Protein AF-A0A0Q9XS30-F1 (afdb_monomer_lite)

Organism: NCBI:txid217031

Foldseek 3Di:
DDWDPDKAWQDWDWDQDPVRDIDIGTDIDIHDDDDDDDDPDCVVDVDDDDDDLVVLVPDPPRDPVNNVSVVSVVVVVVVPD

Sequence (81 aa):
MVVKEQLHYLYNSSIVSDSGYHIVNIVFLCEYESGKAVASSLDEVESVYWMTSAQIYDHSNAPVYLKESIKRAESLIDRII

Radius of gyration: 14.56 Å; chains: 1; bounding box: 29×33×33 Å

Structure (mmCIF, N/CA/C/O backbone):
data_AF-A0A0Q9XS30-F1
#
_entry.id   AF-A0A0Q9XS30-F1
#
loop_
_atom_site.group_PDB
_atom_site.id
_atom_site.type_symbol
_atom_site.label_atom_id
_atom_site.label_alt_id
_atom_site.label_comp_id
_atom_site.label_asym_id
_atom_site.label_entity_id
_atom_site.label_seq_id
_atom_site.pdbx_PDB_ins_code
_atom_site.Cartn_x
_atom_site.Cartn_y
_atom_site.Cartn_z
_atom_site.occupancy
_atom_site.B_iso_or_equiv
_atom_site.auth_seq_id
_atom_site.auth_comp_id
_atom_site.auth_asym_id
_atom_site.auth_atom_id
_atom_site.pdbx_PDB_model_num
ATOM 1 N N . MET A 1 1 ? -6.354 10.421 8.936 1.00 88.88 1 MET A N 1
ATOM 2 C CA . MET A 1 1 ? -6.392 9.087 9.576 1.00 88.88 1 MET A CA 1
ATOM 3 C C . MET A 1 1 ? -5.146 8.910 10.418 1.00 88.88 1 MET A C 1
ATOM 5 O O . MET A 1 1 ? -4.143 9.544 10.112 1.00 88.88 1 MET A O 1
ATOM 9 N N . VAL A 1 2 ? -5.225 8.075 11.445 1.00 94.12 2 VAL A N 1
ATOM 10 C CA . VAL A 1 2 ? -4.119 7.694 12.323 1.00 94.12 2 VAL A CA 1
ATOM 11 C C . VAL A 1 2 ? -3.925 6.184 12.198 1.00 94.12 2 VAL A C 1
ATOM 13 O O . VAL A 1 2 ? -4.904 5.439 12.095 1.00 94.12 2 VAL A O 1
ATOM 16 N N . VAL A 1 3 ? -2.668 5.752 12.155 1.00 96.06 3 VAL A N 1
ATOM 17 C CA . VAL A 1 3 ? -2.263 4.341 12.187 1.00 96.06 3 VAL A CA 1
ATOM 18 C C . VAL A 1 3 ? -1.507 4.084 13.483 1.00 96.06 3 VAL A C 1
ATOM 20 O O . VAL A 1 3 ? -0.909 5.012 14.029 1.00 96.06 3 VAL A O 1
ATOM 23 N N . LYS A 1 4 ? -1.519 2.842 13.967 1.00 96.88 4 LYS A N 1
ATOM 24 C CA . LYS A 1 4 ? -0.763 2.469 15.169 1.00 96.88 4 LYS A CA 1
ATOM 25 C C . LYS A 1 4 ? 0.738 2.705 14.970 1.00 96.88 4 LYS A C 1
ATOM 27 O O . LYS A 1 4 ? 1.256 2.542 13.867 1.00 96.88 4 LYS A O 1
ATOM 32 N N . GLU A 1 5 ? 1.440 3.022 16.060 1.00 96.00 5 GLU A N 1
ATOM 33 C CA . GLU A 1 5 ? 2.893 3.267 16.044 1.00 96.00 5 GLU A CA 1
ATOM 34 C C . GLU A 1 5 ? 3.703 2.044 15.593 1.00 96.00 5 GLU A C 1
ATOM 36 O O . GLU A 1 5 ? 4.757 2.183 14.970 1.00 96.00 5 GLU A O 1
ATOM 41 N N . GLN A 1 6 ? 3.213 0.835 15.889 1.00 94.69 6 GLN A N 1
ATOM 42 C CA . GLN A 1 6 ? 3.873 -0.395 15.474 1.00 94.69 6 GLN A CA 1
ATOM 43 C C . GLN A 1 6 ? 3.713 -0.597 13.965 1.00 94.69 6 GLN A C 1
ATOM 45 O O . GLN A 1 6 ? 2.692 -1.078 13.475 1.00 94.69 6 GLN A O 1
ATOM 50 N N . LEU A 1 7 ? 4.777 -0.278 13.235 1.00 95.38 7 LEU A N 1
ATOM 51 C CA . LEU A 1 7 ? 4.929 -0.632 11.832 1.00 95.38 7 LEU A CA 1
ATOM 52 C C . LEU A 1 7 ? 5.640 -1.980 11.722 1.00 95.38 7 LEU A C 1
ATOM 54 O O . LEU A 1 7 ? 6.629 -2.238 12.415 1.00 95.38 7 LEU A O 1
ATOM 58 N N . HIS A 1 8 ? 5.162 -2.835 10.828 1.00 95.69 8 HIS A N 1
ATOM 59 C CA . HIS A 1 8 ? 5.808 -4.100 10.511 1.00 95.69 8 HIS A CA 1
ATOM 60 C C . HIS A 1 8 ? 6.539 -3.958 9.185 1.00 95.69 8 HIS A C 1
ATOM 62 O O . HIS A 1 8 ? 5.923 -3.732 8.144 1.00 95.69 8 HIS A O 1
ATOM 68 N N . TYR A 1 9 ? 7.864 -4.085 9.210 1.00 96.12 9 TYR A N 1
ATOM 69 C CA . TYR A 1 9 ? 8.632 -4.185 7.975 1.00 96.12 9 TYR A CA 1
ATOM 70 C C . TYR A 1 9 ? 8.155 -5.399 7.175 1.00 96.12 9 TYR A C 1
ATOM 72 O O . TYR A 1 9 ? 8.096 -6.507 7.712 1.00 96.12 9 TYR A O 1
ATOM 80 N N . LEU A 1 10 ? 7.826 -5.185 5.901 1.00 96.75 10 LEU A N 1
ATOM 81 C CA . LEU A 1 10 ? 7.328 -6.248 5.039 1.00 96.75 10 LEU A CA 1
ATOM 82 C C . LEU A 1 10 ? 8.424 -6.749 4.101 1.00 96.75 10 LEU A C 1
ATOM 84 O O . LEU A 1 10 ? 8.793 -7.922 4.137 1.00 96.75 10 LEU A O 1
ATOM 88 N N . TYR A 1 11 ? 8.934 -5.863 3.248 1.00 96.94 11 TYR A N 1
ATOM 89 C CA . TYR A 1 11 ? 10.039 -6.139 2.332 1.00 96.94 11 TYR A CA 1
ATOM 90 C C . TYR A 1 11 ? 10.555 -4.840 1.701 1.00 96.94 11 TYR A C 1
ATOM 92 O O . TYR A 1 11 ? 9.938 -3.778 1.817 1.00 96.94 11 TYR A O 1
ATOM 100 N N . ASN A 1 12 ? 11.661 -4.944 0.971 1.00 96.81 12 ASN A N 1
ATOM 101 C CA . ASN A 1 12 ? 12.162 -3.894 0.101 1.00 96.81 12 ASN A CA 1
ATOM 102 C C . ASN A 1 12 ? 12.425 -4.430 -1.315 1.00 96.81 12 ASN A C 1
ATOM 104 O O . ASN A 1 12 ? 12.637 -5.627 -1.519 1.00 96.81 12 ASN A O 1
ATOM 108 N N . SER A 1 13 ? 12.443 -3.532 -2.295 1.00 94.12 13 SER A N 1
ATOM 109 C CA . SER A 1 13 ? 12.825 -3.834 -3.677 1.00 94.12 13 SER A CA 1
ATOM 110 C C . SER A 1 13 ? 13.648 -2.696 -4.275 1.00 94.12 13 SER A C 1
ATOM 112 O O . SER A 1 13 ? 13.492 -1.542 -3.882 1.00 94.12 13 SER A O 1
ATOM 114 N N . SER A 1 14 ? 14.499 -3.015 -5.249 1.00 94.50 14 SER A N 1
ATOM 115 C CA . SER A 1 14 ? 15.238 -2.030 -6.044 1.00 94.50 14 SER A CA 1
AT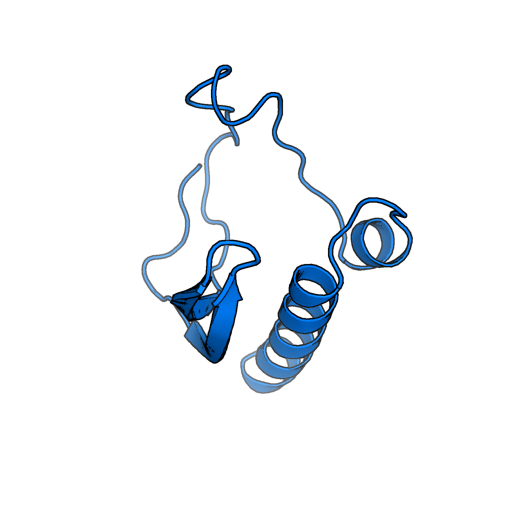OM 116 C C . SER A 1 14 ? 14.703 -2.031 -7.470 1.00 94.50 14 SER A C 1
ATOM 118 O O . SER A 1 14 ? 14.544 -3.100 -8.062 1.00 94.50 14 SER A O 1
ATOM 120 N N . ILE A 1 15 ? 14.375 -0.853 -7.991 1.00 91.50 15 ILE A N 1
ATOM 121 C CA . ILE A 1 15 ? 13.763 -0.662 -9.310 1.00 91.50 15 ILE A CA 1
ATOM 122 C C . ILE A 1 15 ? 14.495 0.488 -10.004 1.00 91.50 15 ILE A C 1
ATOM 124 O O . ILE A 1 15 ? 14.896 1.452 -9.357 1.00 91.50 15 ILE A O 1
ATOM 128 N N . VAL A 1 16 ? 14.675 0.394 -11.319 1.00 94.62 16 VAL A N 1
ATOM 129 C CA . VAL A 1 16 ? 15.123 1.523 -12.142 1.00 94.62 16 VAL A CA 1
ATOM 130 C C . VAL A 1 16 ? 13.893 2.101 -12.827 1.00 94.62 16 VAL A C 1
ATOM 132 O O . VAL A 1 16 ? 13.146 1.349 -13.450 1.00 94.62 16 VAL A O 1
ATOM 135 N N . SER A 1 17 ? 13.643 3.399 -12.665 1.00 91.50 17 SER A N 1
ATOM 136 C CA . SER A 1 17 ? 12.516 4.064 -13.321 1.00 91.50 17 SER A CA 1
ATOM 137 C C . SER A 1 17 ? 12.729 4.175 -14.828 1.00 91.50 17 SER A C 1
ATOM 139 O O . SER A 1 17 ? 13.855 4.074 -15.315 1.00 91.50 17 SER A O 1
ATOM 141 N N . ASP A 1 18 ? 11.659 4.476 -15.561 1.00 91.81 18 ASP A N 1
ATOM 142 C CA . ASP A 1 18 ? 11.719 4.678 -17.015 1.00 91.81 18 ASP A CA 1
ATOM 143 C C . ASP A 1 18 ? 12.672 5.820 -17.417 1.00 91.81 18 ASP A C 1
ATOM 145 O O . ASP A 1 18 ? 13.248 5.806 -18.502 1.00 91.81 18 ASP A O 1
ATOM 149 N N . SER A 1 19 ? 12.902 6.779 -16.514 1.00 95.62 19 SER A N 1
ATOM 150 C CA . SER A 1 19 ? 13.861 7.879 -16.694 1.00 95.62 19 SER A CA 1
ATOM 151 C C . SER A 1 19 ? 15.290 7.534 -16.241 1.00 95.62 19 SER A C 1
ATOM 153 O O . SER A 1 19 ? 16.147 8.415 -16.202 1.00 95.62 19 SER A O 1
ATOM 155 N N . GLY A 1 20 ? 15.563 6.279 -15.867 1.00 96.00 20 GLY A N 1
ATOM 156 C CA . GLY A 1 20 ? 16.890 5.795 -15.469 1.00 96.00 20 GLY A CA 1
ATOM 157 C C . GLY A 1 20 ? 17.270 6.036 -14.004 1.00 96.00 20 GLY A C 1
ATOM 158 O O . GLY A 1 20 ? 18.422 5.810 -13.634 1.00 96.00 20 GLY A O 1
ATOM 159 N N . TYR A 1 21 ? 16.342 6.478 -13.148 1.00 96.75 21 TYR A N 1
ATOM 160 C CA . TYR A 1 21 ? 16.637 6.698 -11.729 1.00 96.75 21 TYR A CA 1
ATOM 161 C C . TYR A 1 21 ? 16.578 5.392 -10.940 1.00 96.75 21 TYR A C 1
ATOM 163 O O . TYR A 1 21 ? 15.605 4.647 -11.028 1.00 96.75 21 TYR A O 1
ATOM 171 N N . HIS A 1 22 ? 17.589 5.145 -10.110 1.00 96.44 22 HIS A N 1
ATOM 172 C CA . HIS A 1 22 ? 17.585 4.033 -9.164 1.00 96.44 22 HIS A CA 1
ATOM 173 C C . HIS A 1 22 ? 16.709 4.367 -7.953 1.00 96.44 22 HIS A C 1
ATOM 175 O O . HIS A 1 22 ? 16.946 5.358 -7.262 1.00 96.44 22 HIS A O 1
ATOM 181 N N . ILE A 1 23 ? 15.715 3.525 -7.683 1.00 94.44 23 ILE A N 1
ATOM 182 C CA . ILE A 1 23 ? 14.732 3.699 -6.615 1.00 94.44 23 ILE A CA 1
ATOM 183 C C . ILE A 1 23 ? 14.800 2.493 -5.683 1.00 94.44 23 ILE A C 1
ATOM 185 O O . ILE A 1 23 ? 14.676 1.346 -6.117 1.00 94.44 23 ILE A O 1
ATOM 189 N N . VAL A 1 24 ? 14.939 2.757 -4.384 1.00 95.50 24 VAL A N 1
ATOM 190 C CA . VAL A 1 24 ? 14.724 1.755 -3.336 1.00 95.50 24 VAL A CA 1
ATOM 191 C C . VAL A 1 24 ? 13.323 1.954 -2.773 1.00 95.50 24 VAL A C 1
ATOM 193 O O . VAL A 1 24 ? 13.029 2.982 -2.172 1.00 95.50 24 VAL A O 1
ATOM 196 N N . ASN A 1 25 ? 12.463 0.961 -2.971 1.00 94.44 25 ASN A N 1
ATOM 197 C CA . ASN A 1 25 ? 11.121 0.920 -2.405 1.00 94.44 25 ASN A CA 1
ATOM 198 C C . ASN A 1 25 ? 11.146 0.113 -1.102 1.00 94.44 25 ASN A C 1
ATOM 200 O O . ASN A 1 25 ? 11.635 -1.019 -1.097 1.00 94.44 25 ASN A O 1
ATOM 204 N N . ILE A 1 26 ? 10.623 0.679 -0.015 1.00 97.12 26 ILE A N 1
ATOM 205 C CA . ILE A 1 26 ? 10.561 0.040 1.305 1.00 97.12 26 ILE A CA 1
ATOM 206 C C . ILE A 1 26 ? 9.101 0.008 1.741 1.00 97.12 26 ILE A C 1
ATOM 208 O O . ILE A 1 26 ? 8.464 1.053 1.853 1.00 97.12 26 ILE A O 1
ATOM 212 N N . VAL A 1 27 ? 8.576 -1.192 1.982 1.00 97.19 27 VAL A N 1
ATOM 213 C CA . VAL A 1 27 ? 7.158 -1.404 2.276 1.00 97.19 27 VAL A CA 1
ATOM 214 C C . VAL A 1 27 ? 6.978 -1.818 3.731 1.00 97.19 27 VAL A C 1
ATOM 216 O O . VAL A 1 27 ? 7.631 -2.747 4.216 1.00 97.19 27 VAL A O 1
ATOM 219 N N . PHE A 1 28 ? 6.047 -1.146 4.405 1.00 97.38 28 PHE A N 1
ATOM 220 C CA . PHE A 1 28 ? 5.617 -1.451 5.765 1.00 97.38 28 PHE A CA 1
ATOM 221 C C . PHE A 1 28 ? 4.129 -1.796 5.781 1.00 97.38 28 PHE A C 1
ATOM 223 O O . PHE A 1 28 ? 3.330 -1.177 5.078 1.00 97.38 28 PHE A O 1
ATOM 230 N N . LEU A 1 29 ? 3.761 -2.763 6.615 1.00 97.06 29 LEU A N 1
ATOM 231 C CA . LEU A 1 29 ? 2.385 -3.019 7.015 1.00 97.06 29 LEU A CA 1
ATOM 232 C C . LEU A 1 29 ? 2.080 -2.199 8.275 1.00 97.06 29 LEU A C 1
ATOM 234 O O . LEU A 1 29 ? 2.856 -2.205 9.232 1.00 97.06 29 LEU A O 1
ATOM 238 N N . CYS A 1 30 ? 0.947 -1.506 8.267 1.00 95.88 30 CYS A N 1
ATOM 239 C CA . CYS A 1 30 ? 0.442 -0.739 9.400 1.00 95.88 30 CYS A CA 1
ATOM 240 C C . CYS A 1 30 ? -1.010 -1.120 9.692 1.00 95.88 30 CYS A C 1
ATOM 242 O O . CYS A 1 30 ? -1.717 -1.628 8.819 1.00 95.88 30 CYS A O 1
ATOM 244 N N . GLU A 1 31 ? -1.451 -0.852 10.917 1.00 95.25 31 GLU A N 1
ATOM 245 C CA . GLU A 1 31 ? -2.836 -1.056 11.331 1.00 95.25 31 GLU A CA 1
ATOM 246 C C . GLU A 1 31 ? -3.537 0.294 11.480 1.00 95.25 31 GLU A C 1
ATOM 248 O O . GLU A 1 31 ? -3.005 1.223 12.092 1.00 95.25 31 GLU A O 1
ATOM 253 N N . TYR A 1 32 ? -4.742 0.401 10.924 1.00 95.62 32 TYR A N 1
ATOM 254 C CA . TYR A 1 32 ? -5.597 1.564 11.126 1.00 95.62 32 TYR A CA 1
ATOM 255 C C . TYR A 1 32 ? -5.992 1.686 12.602 1.00 95.62 32 TYR A C 1
ATOM 257 O O . TYR A 1 32 ? -6.438 0.719 13.214 1.00 95.62 32 TYR A O 1
ATOM 265 N N . GLU A 1 33 ? -5.867 2.889 13.158 1.00 96.81 33 GLU A N 1
ATOM 266 C CA . GLU A 1 33 ? -6.288 3.182 14.526 1.00 96.81 33 GLU A CA 1
ATOM 267 C C . GLU A 1 33 ? -7.578 4.007 14.542 1.00 96.81 33 GLU A C 1
ATOM 269 O O . GLU A 1 33 ? -8.573 3.603 15.144 1.00 96.81 33 GLU A O 1
ATOM 274 N N . SER A 1 34 ? -7.586 5.176 13.889 1.00 97.00 34 SER A N 1
ATOM 275 C CA . SER A 1 34 ? -8.730 6.092 13.957 1.00 97.00 34 SER A CA 1
ATOM 276 C C . SER A 1 34 ? -8.755 7.174 12.863 1.00 97.00 34 SER A C 1
ATOM 278 O O . SER A 1 34 ? -7.827 7.355 12.069 1.00 97.00 34 SER A O 1
ATOM 280 N N . GLY A 1 35 ? -9.841 7.952 12.835 1.00 95.06 35 GLY A N 1
ATOM 281 C CA . GLY A 1 35 ? -9.994 9.138 1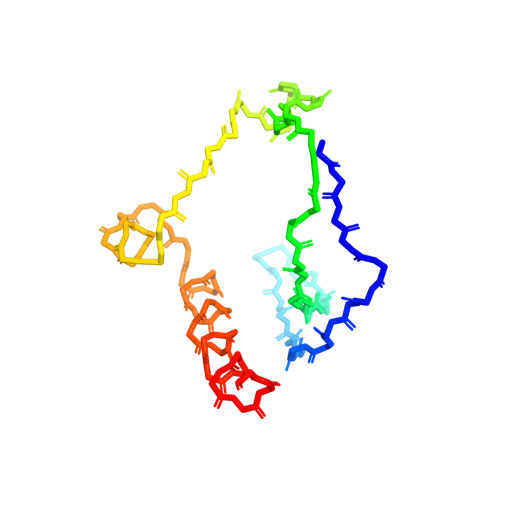1.993 1.00 95.06 35 GLY A CA 1
ATOM 282 C C . GLY A 1 35 ? -10.396 8.856 10.541 1.00 95.06 35 GLY A C 1
ATOM 283 O O . GLY A 1 35 ? -10.487 7.726 10.082 1.00 95.06 35 GLY A O 1
ATOM 284 N N . LYS A 1 36 ? -10.647 9.924 9.780 1.00 93.44 36 LYS A N 1
ATOM 285 C CA . LYS A 1 36 ? -11.087 9.822 8.381 1.00 93.44 36 LYS A CA 1
ATOM 286 C C . LYS A 1 36 ? -9.894 9.869 7.422 1.00 93.44 36 LYS A C 1
ATOM 288 O O . LYS A 1 36 ? -8.934 10.610 7.657 1.00 93.44 36 LYS A O 1
ATOM 293 N N . ALA A 1 37 ? -9.949 9.078 6.354 1.00 92.12 37 ALA A N 1
ATOM 294 C CA . ALA A 1 37 ? -9.038 9.208 5.224 1.00 92.12 37 ALA A CA 1
ATOM 295 C C . ALA A 1 37 ? -9.432 10.443 4.398 1.00 92.12 37 ALA A C 1
ATOM 297 O O . ALA A 1 37 ? -10.614 10.645 4.110 1.00 92.12 37 ALA A O 1
ATOM 298 N N . VAL A 1 38 ? -8.461 11.297 4.082 1.00 92.06 38 VAL A N 1
ATOM 299 C CA . VAL A 1 38 ? -8.675 12.564 3.373 1.00 92.06 38 VAL A CA 1
ATOM 300 C C . VAL A 1 38 ? -7.569 12.714 2.337 1.00 92.06 38 VAL A C 1
ATOM 302 O O . VAL A 1 38 ? -6.409 12.450 2.642 1.00 92.06 38 VAL A O 1
ATOM 305 N N . ALA A 1 39 ? -7.934 13.131 1.127 1.00 93.50 39 ALA A N 1
ATOM 306 C CA . ALA A 1 39 ? -6.979 13.560 0.117 1.00 93.50 39 ALA A CA 1
ATOM 307 C C . ALA A 1 39 ? -6.397 14.921 0.533 1.00 93.50 39 ALA A C 1
ATOM 309 O O . ALA A 1 39 ? -7.054 15.950 0.394 1.00 93.50 39 ALA A O 1
ATOM 310 N N . SER A 1 40 ? -5.199 14.916 1.122 1.00 87.88 40 SER A N 1
ATOM 311 C CA . SER A 1 40 ? -4.578 16.128 1.681 1.00 87.88 40 SER A CA 1
ATOM 312 C C . SER A 1 40 ? -4.102 17.126 0.618 1.00 87.88 40 SER A C 1
ATOM 314 O O . SER A 1 40 ? -3.948 18.303 0.929 1.00 87.88 40 SER A O 1
ATOM 316 N N . SER A 1 41 ? -3.872 16.668 -0.614 1.00 92.38 41 SER A N 1
ATOM 317 C CA . SER A 1 41 ? -3.478 17.491 -1.760 1.00 92.38 41 SER A CA 1
ATOM 318 C C . SER A 1 41 ? -4.163 16.954 -3.011 1.00 92.38 41 SER A C 1
ATOM 320 O O . SER A 1 41 ? -3.847 15.848 -3.440 1.00 92.38 41 SER A O 1
ATOM 322 N N . LEU A 1 42 ? -5.094 17.719 -3.587 1.00 90.69 42 LEU A N 1
ATOM 323 C CA . LEU A 1 42 ? -5.810 17.314 -4.805 1.00 90.69 42 LEU A CA 1
ATOM 324 C C . LEU A 1 42 ? -4.920 17.339 -6.055 1.00 90.69 42 LEU A C 1
ATOM 326 O O . LEU A 1 42 ? -5.232 16.655 -7.024 1.00 90.69 42 LEU A O 1
ATOM 330 N N . ASP A 1 43 ? -3.807 18.077 -6.013 1.00 94.38 43 ASP A N 1
ATOM 331 C CA . ASP A 1 43 ? -2.818 18.108 -7.096 1.00 94.38 43 ASP A CA 1
ATOM 332 C C . ASP A 1 43 ? -2.017 16.795 -7.183 1.00 94.38 43 ASP A C 1
ATOM 334 O O . ASP A 1 43 ? -1.481 16.463 -8.237 1.00 94.38 43 ASP A O 1
ATOM 338 N N . GLU A 1 44 ? -1.945 16.035 -6.084 1.00 92.31 44 GLU A N 1
ATOM 339 C CA . GLU A 1 44 ? -1.221 14.758 -6.014 1.00 92.31 44 GLU A CA 1
ATOM 340 C C . GLU A 1 44 ? -2.157 13.547 -5.900 1.00 92.31 44 GLU A C 1
ATOM 342 O O . GLU A 1 44 ? -1.890 12.493 -6.477 1.00 92.31 44 GLU A O 1
ATOM 347 N N . VAL A 1 45 ? -3.250 13.679 -5.143 1.00 93.31 45 VAL A N 1
ATOM 348 C CA . VAL A 1 45 ? -4.196 12.602 -4.837 1.00 93.31 45 VAL A CA 1
ATOM 349 C C . VAL A 1 45 ? -5.616 13.118 -5.020 1.00 93.31 45 VAL A C 1
ATOM 351 O O . VAL A 1 45 ? -6.120 13.890 -4.212 1.00 93.31 45 VAL A O 1
ATOM 354 N N . GLU A 1 46 ? -6.299 12.633 -6.052 1.00 94.00 46 GLU A N 1
ATOM 355 C CA . GLU A 1 46 ? -7.675 13.040 -6.355 1.00 94.00 46 GLU A CA 1
ATOM 356 C C . GLU A 1 46 ? -8.675 12.593 -5.271 1.00 94.00 46 GLU A C 1
ATOM 358 O O . GLU A 1 46 ? -9.566 13.344 -4.874 1.00 94.00 46 GLU A O 1
ATOM 363 N N . SER A 1 47 ? -8.550 11.354 -4.782 1.00 94.00 47 SER A N 1
ATOM 364 C CA . SER A 1 47 ? -9.494 10.758 -3.830 1.00 94.00 47 SER A CA 1
ATOM 365 C C . SER A 1 47 ? -8.881 9.588 -3.054 1.00 94.00 47 SER A C 1
ATOM 367 O O . SER A 1 47 ? -7.872 9.011 -3.456 1.00 94.00 47 SER A O 1
ATOM 369 N N . VAL A 1 48 ? -9.484 9.245 -1.907 1.00 93.88 48 VAL A N 1
ATOM 370 C CA . VAL A 1 48 ? -9.038 8.135 -1.049 1.00 93.88 48 VAL A CA 1
ATOM 371 C C . VAL A 1 48 ? -10.216 7.232 -0.709 1.00 93.88 48 VAL A C 1
ATOM 373 O O . VAL A 1 48 ? -11.259 7.706 -0.255 1.00 93.88 48 VAL A O 1
ATOM 376 N N . TYR A 1 49 ? -10.019 5.925 -0.878 1.00 92.94 49 TYR A N 1
ATOM 377 C CA . TYR A 1 49 ? -11.027 4.901 -0.626 1.00 92.94 49 TYR A CA 1
ATOM 378 C C . TYR A 1 49 ? -10.464 3.785 0.248 1.00 92.94 49 TYR A C 1
ATOM 380 O O . TYR A 1 49 ? -9.317 3.374 0.094 1.00 92.94 49 TYR A O 1
ATOM 388 N N . TRP A 1 50 ? -11.307 3.263 1.136 1.00 94.12 50 TRP A N 1
ATOM 389 C CA . TRP A 1 50 ? -11.060 1.987 1.798 1.00 94.12 50 TRP A CA 1
ATOM 390 C C . TRP A 1 50 ? -11.579 0.868 0.902 1.00 94.12 50 TRP A C 1
ATOM 392 O O . TRP A 1 50 ? -12.739 0.897 0.492 1.00 94.12 50 TRP A O 1
ATOM 402 N N . MET A 1 51 ? -10.724 -0.103 0.594 1.00 96.00 51 MET A N 1
ATOM 403 C CA . MET A 1 51 ? -11.046 -1.230 -0.279 1.00 96.00 51 MET A CA 1
ATOM 404 C C . MET A 1 51 ? -10.587 -2.533 0.367 1.00 96.00 51 MET A C 1
ATOM 406 O O . MET A 1 51 ? -9.580 -2.561 1.077 1.00 96.00 51 MET A O 1
ATOM 410 N N . THR A 1 52 ? -11.314 -3.616 0.109 1.00 97.50 52 THR A N 1
ATOM 411 C CA . THR A 1 52 ? -10.864 -4.962 0.475 1.00 97.50 52 THR A CA 1
ATOM 412 C C . THR A 1 52 ? -9.743 -5.418 -0.460 1.00 97.50 52 THR A C 1
ATOM 414 O O . THR A 1 52 ? -9.633 -4.941 -1.594 1.00 97.50 52 THR A O 1
ATOM 417 N N . SER A 1 53 ? -8.927 -6.381 -0.021 1.00 97.56 53 SER A N 1
ATOM 418 C CA . SER A 1 53 ? -7.878 -6.953 -0.873 1.00 97.56 53 SER A CA 1
ATOM 419 C C . SER A 1 53 ? -8.458 -7.546 -2.160 1.00 97.56 53 SER A C 1
ATOM 421 O O . SER A 1 53 ? -7.956 -7.256 -3.242 1.00 97.56 53 SER A O 1
ATOM 423 N N . ALA A 1 54 ? -9.587 -8.258 -2.073 1.00 97.88 54 ALA A N 1
ATOM 424 C CA . ALA A 1 54 ? -10.312 -8.791 -3.229 1.00 97.88 54 ALA A CA 1
ATOM 425 C C . ALA A 1 54 ? -10.705 -7.708 -4.252 1.00 97.88 54 ALA A C 1
ATOM 427 O O . ALA A 1 54 ? -10.486 -7.894 -5.448 1.00 97.88 54 ALA A O 1
ATOM 428 N N . GLN A 1 55 ? -11.226 -6.561 -3.796 1.00 98.19 55 GLN A N 1
ATOM 429 C CA . GLN A 1 55 ? -11.562 -5.445 -4.690 1.00 98.19 55 GLN A CA 1
ATOM 430 C C . GLN A 1 55 ? -10.320 -4.897 -5.402 1.00 98.19 55 GLN A C 1
ATOM 432 O O . GLN A 1 55 ? -10.384 -4.582 -6.587 1.00 98.19 55 GLN A O 1
ATOM 437 N N . ILE A 1 56 ? -9.184 -4.797 -4.707 1.00 97.56 56 ILE A N 1
ATOM 438 C CA . ILE A 1 56 ? -7.928 -4.319 -5.304 1.00 97.56 56 ILE A CA 1
ATOM 439 C C . ILE A 1 56 ? -7.362 -5.351 -6.290 1.00 97.56 56 ILE A C 1
ATOM 441 O O . ILE A 1 56 ? -6.865 -4.974 -7.353 1.00 97.56 56 ILE A O 1
ATOM 445 N N . TYR A 1 57 ? -7.446 -6.647 -5.979 1.00 97.69 57 TYR A N 1
ATOM 446 C CA . TYR A 1 57 ? -6.978 -7.714 -6.866 1.00 97.69 57 TYR A CA 1
ATOM 447 C C . TYR A 1 57 ? -7.719 -7.733 -8.203 1.00 97.69 57 TYR A C 1
ATOM 449 O O . TYR A 1 57 ? -7.071 -7.909 -9.239 1.00 97.69 57 TYR A O 1
ATOM 457 N N . ASP A 1 58 ? -9.026 -7.486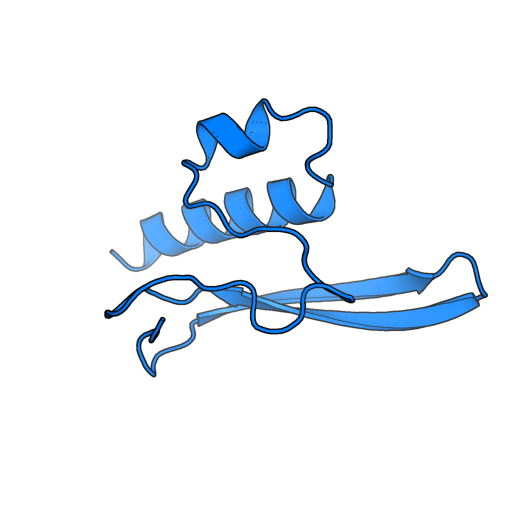 -8.189 1.00 97.25 58 ASP A N 1
ATOM 458 C CA . ASP A 1 58 ? -9.862 -7.442 -9.393 1.00 97.25 58 ASP A CA 1
A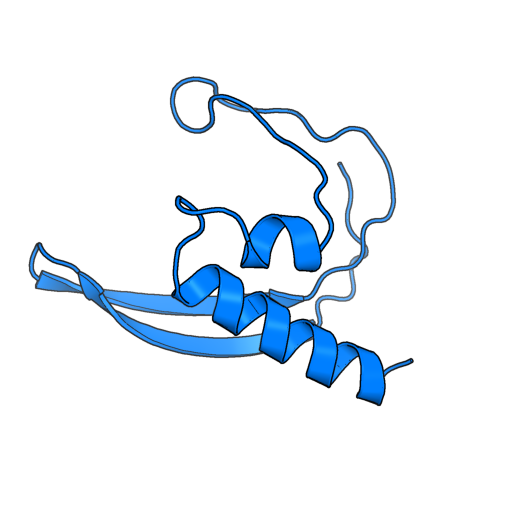TOM 459 C C . ASP A 1 58 ? -9.760 -6.103 -10.153 1.00 97.25 58 ASP A C 1
ATOM 461 O O . ASP A 1 58 ? -10.055 -6.019 -11.343 1.00 97.25 58 ASP A O 1
ATOM 465 N N . HIS A 1 59 ? -9.266 -5.040 -9.508 1.00 96.69 59 HIS A N 1
ATOM 466 C CA . HIS A 1 59 ? -9.179 -3.723 -10.134 1.00 96.69 59 HIS A CA 1
ATOM 467 C C . HIS A 1 59 ? -8.119 -3.684 -11.252 1.00 96.69 59 HIS A C 1
ATOM 469 O O . HIS A 1 59 ? -6.928 -3.939 -11.022 1.00 96.69 59 HIS A O 1
ATOM 475 N N . SER A 1 60 ? -8.530 -3.303 -12.467 1.00 95.62 60 SER A N 1
ATOM 476 C CA . SER A 1 60 ? -7.663 -3.255 -13.658 1.00 95.62 60 SER A CA 1
ATOM 477 C C . SER A 1 60 ? -6.531 -2.236 -13.531 1.00 95.62 60 SER A C 1
ATOM 479 O O . SER A 1 60 ? -5.413 -2.495 -13.963 1.00 95.62 60 SER A O 1
ATOM 481 N N . ASN A 1 61 ? -6.808 -1.094 -12.897 1.00 95.69 61 ASN A N 1
ATOM 482 C CA . ASN A 1 61 ? -5.818 -0.025 -12.723 1.00 95.69 61 ASN A CA 1
ATOM 483 C C . ASN A 1 61 ? -4.915 -0.233 -11.498 1.00 95.69 61 ASN A C 1
ATOM 485 O O . ASN A 1 61 ? -4.032 0.585 -11.260 1.00 95.69 61 ASN A O 1
ATOM 489 N N . ALA A 1 62 ? -5.137 -1.278 -10.689 1.00 96.31 62 ALA A N 1
ATOM 490 C CA . ALA A 1 62 ? -4.292 -1.528 -9.527 1.00 96.31 62 ALA A CA 1
ATOM 491 C C . ALA A 1 62 ? -2.917 -2.048 -9.987 1.00 96.31 62 ALA A C 1
ATOM 493 O O . ALA A 1 62 ? -2.854 -3.103 -10.632 1.00 96.31 62 ALA A O 1
ATOM 494 N N . PRO A 1 63 ? -1.810 -1.359 -9.651 1.00 93.81 63 PRO A N 1
ATOM 495 C CA . PRO A 1 63 ? -0.486 -1.756 -10.107 1.00 93.81 63 PRO A CA 1
ATOM 496 C C . PRO A 1 63 ? -0.071 -3.136 -9.588 1.00 93.81 63 PRO A C 1
ATOM 498 O O . PRO A 1 63 ? -0.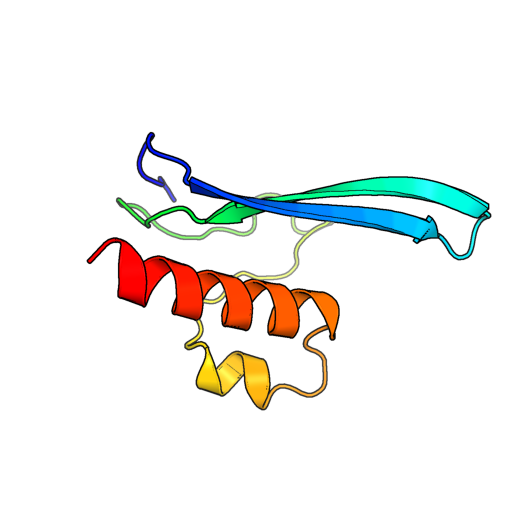402 -3.528 -8.467 1.00 93.81 63 PRO A O 1
ATOM 501 N N . VAL A 1 64 ? 0.731 -3.861 -10.372 1.00 93.06 64 VAL A N 1
ATOM 502 C CA . VAL A 1 64 ? 1.197 -5.216 -10.017 1.00 93.06 64 VAL A CA 1
ATOM 503 C C . VAL A 1 64 ? 1.949 -5.228 -8.680 1.00 93.06 64 VAL A C 1
ATOM 505 O O . VAL A 1 64 ? 1.729 -6.112 -7.853 1.00 93.06 64 VAL A O 1
ATOM 508 N N . TYR A 1 65 ? 2.784 -4.217 -8.421 1.00 92.56 65 TYR A N 1
ATOM 509 C CA . TYR A 1 65 ? 3.544 -4.111 -7.171 1.00 92.56 65 TYR A CA 1
ATOM 510 C C . TYR A 1 65 ? 2.653 -3.896 -5.936 1.00 92.56 65 TYR A C 1
ATOM 512 O O . TYR A 1 65 ? 3.015 -4.333 -4.842 1.00 92.56 65 TYR A O 1
ATOM 520 N N . LEU A 1 66 ? 1.481 -3.266 -6.096 1.00 95.50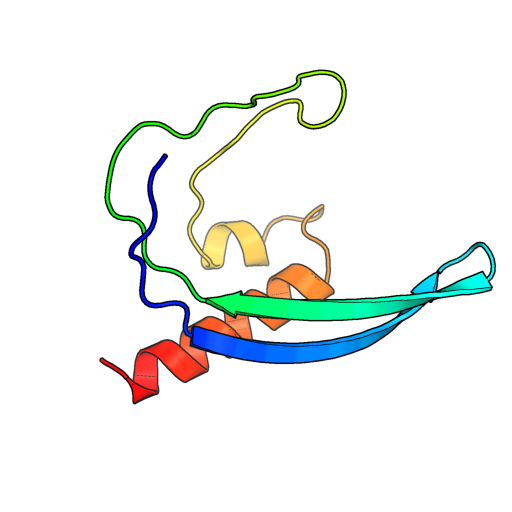 66 LEU A N 1
ATOM 521 C CA . LEU A 1 66 ? 0.513 -3.095 -5.012 1.00 95.50 66 LEU A CA 1
ATOM 522 C C . LEU A 1 66 ? -0.117 -4.445 -4.660 1.00 95.50 66 LEU A C 1
ATOM 524 O O . LEU A 1 66 ? -0.164 -4.815 -3.490 1.00 95.50 66 LEU A O 1
ATOM 528 N N . LYS A 1 67 ? -0.534 -5.215 -5.671 1.00 97.12 67 LYS A N 1
ATOM 529 C CA . LYS A 1 67 ? -1.104 -6.560 -5.477 1.00 97.12 67 LYS A CA 1
ATOM 530 C C . LYS A 1 67 ? -0.103 -7.502 -4.797 1.00 97.12 67 LYS A C 1
ATOM 532 O O . LYS A 1 67 ? -0.473 -8.237 -3.881 1.00 97.12 67 LYS A O 1
ATOM 537 N N . GLU A 1 68 ? 1.171 -7.437 -5.185 1.00 96.06 68 GLU A N 1
ATOM 538 C CA . GLU A 1 68 ? 2.245 -8.200 -4.535 1.00 96.06 68 GLU A CA 1
ATOM 539 C C . GLU A 1 68 ? 2.471 -7.762 -3.077 1.00 96.06 68 GLU A C 1
ATOM 541 O O . GLU A 1 68 ? 2.605 -8.612 -2.195 1.00 96.06 68 GLU A O 1
ATOM 546 N N . SER A 1 69 ? 2.450 -6.452 -2.801 1.00 97.38 69 SER A N 1
ATOM 547 C CA . SER A 1 69 ? 2.531 -5.923 -1.431 1.00 97.38 69 SER A CA 1
ATOM 548 C C . SER A 1 69 ? 1.399 -6.452 -0.550 1.00 97.38 69 SER A C 1
ATOM 550 O O . SER A 1 69 ? 1.661 -6.932 0.550 1.00 97.38 69 SER A O 1
ATOM 552 N N . ILE A 1 70 ? 0.158 -6.431 -1.047 1.00 97.75 70 ILE A N 1
ATOM 553 C CA . ILE A 1 70 ? -1.011 -6.935 -0.309 1.00 97.75 70 ILE A CA 1
ATOM 554 C C . ILE A 1 70 ? -0.865 -8.434 -0.034 1.00 97.75 70 ILE A C 1
ATOM 556 O O . ILE A 1 70 ? -1.034 -8.858 1.103 1.00 97.75 70 ILE A O 1
ATOM 560 N N . LYS A 1 71 ? -0.445 -9.230 -1.026 1.00 97.19 71 LYS A N 1
ATOM 561 C CA . LYS A 1 71 ? -0.275 -10.686 -0.860 1.00 97.19 71 LYS A CA 1
ATOM 562 C C . LYS A 1 71 ? 0.748 -11.026 0.229 1.00 97.19 71 LYS A C 1
ATOM 564 O O . LYS A 1 71 ? 0.562 -11.949 1.025 1.00 97.19 71 LYS A O 1
ATOM 569 N N . ARG A 1 72 ? 1.858 -10.284 0.259 1.00 96.94 72 ARG A N 1
ATOM 570 C CA . ARG A 1 72 ? 2.885 -10.423 1.299 1.00 96.94 72 ARG A CA 1
ATOM 571 C C . ARG A 1 72 ? 2.355 -9.999 2.659 1.00 96.94 72 ARG A C 1
ATOM 573 O O . ARG A 1 72 ? 2.653 -10.672 3.641 1.00 96.94 72 ARG A O 1
ATOM 580 N N . ALA A 1 73 ? 1.590 -8.909 2.712 1.00 97.25 73 ALA A N 1
ATOM 581 C CA . ALA A 1 73 ? 0.986 -8.422 3.942 1.00 97.25 73 ALA A CA 1
ATOM 582 C C . ALA A 1 73 ? 0.007 -9.445 4.526 1.00 97.25 73 ALA A C 1
ATOM 584 O O . ALA A 1 73 ? 0.132 -9.765 5.701 1.00 97.25 73 ALA A O 1
ATOM 585 N N . GLU A 1 74 ? -0.878 -10.029 3.713 1.00 96.69 74 GLU A N 1
ATOM 586 C CA . GLU A 1 74 ? -1.781 -11.114 4.134 1.00 96.69 74 GLU A CA 1
ATOM 587 C C . GLU A 1 74 ? -0.988 -12.299 4.710 1.00 96.69 74 GLU A C 1
ATOM 589 O O . GLU A 1 74 ? -1.243 -12.737 5.827 1.00 96.69 74 GLU A O 1
ATOM 594 N N . SER A 1 75 ? 0.084 -12.718 4.026 1.00 95.56 75 SER A N 1
ATOM 595 C CA . SER A 1 75 ? 0.959 -13.798 4.513 1.00 95.56 75 SER A CA 1
ATOM 596 C C . SER A 1 75 ? 1.676 -13.472 5.832 1.00 95.56 75 SER A C 1
ATOM 598 O O . SER A 1 75 ? 2.101 -14.388 6.537 1.00 95.56 75 SER A O 1
ATOM 600 N N . LEU A 1 76 ? 1.910 -12.189 6.127 1.00 94.25 76 LEU A N 1
ATOM 601 C CA . LEU A 1 76 ? 2.513 -11.737 7.380 1.00 94.25 76 LEU A CA 1
ATOM 602 C C . LEU A 1 76 ? 1.467 -11.651 8.496 1.00 94.25 76 LEU A C 1
ATOM 604 O O . LEU A 1 76 ? 1.762 -12.051 9.618 1.00 94.25 76 LEU A O 1
ATOM 608 N N . ILE A 1 77 ? 0.262 -11.168 8.185 1.00 93.94 77 ILE A N 1
ATOM 609 C CA . ILE A 1 77 ? -0.867 -11.091 9.120 1.00 93.94 77 ILE A CA 1
ATOM 610 C C . ILE A 1 77 ? -1.186 -12.486 9.663 1.00 93.94 77 ILE A C 1
ATOM 612 O O . ILE A 1 77 ? -1.205 -12.646 10.879 1.00 93.94 77 ILE A O 1
ATOM 616 N N . ASP A 1 78 ? -1.269 -13.496 8.789 1.00 90.00 78 ASP A N 1
ATOM 617 C CA . ASP A 1 78 ? -1.498 -14.907 9.156 1.00 90.00 78 ASP A CA 1
ATOM 618 C C . ASP A 1 78 ? -0.433 -15.495 10.106 1.00 90.00 78 ASP A C 1
ATOM 620 O O . ASP A 1 78 ? -0.602 -16.585 10.651 1.00 90.00 78 ASP A O 1
ATOM 624 N N . ARG A 1 79 ? 0.719 -14.828 10.258 1.00 85.75 79 ARG A N 1
ATOM 625 C CA . ARG A 1 79 ? 1.824 -15.263 11.129 1.00 85.75 79 ARG A CA 1
ATOM 626 C C . ARG A 1 79 ? 1.902 -14.493 12.440 1.00 85.75 79 ARG A C 1
ATOM 628 O O . ARG A 1 79 ? 2.618 -14.934 13.337 1.00 85.75 79 ARG A O 1
ATOM 635 N N . ILE A 1 80 ? 1.278 -13.320 12.515 1.00 77.81 80 ILE A N 1
ATOM 636 C CA . ILE A 1 80 ? 1.384 -12.402 13.657 1.00 77.81 80 ILE A CA 1
ATOM 637 C C . ILE A 1 80 ? 0.098 -12.406 14.494 1.00 77.81 80 ILE A C 1
ATOM 639 O O . ILE A 1 80 ? 0.176 -12.140 15.695 1.00 77.81 80 ILE A O 1
ATOM 643 N N . ILE A 1 81 ? -1.051 -12.719 13.887 1.00 58.06 81 ILE A N 1
ATOM 644 C CA . ILE A 1 81 ? -2.369 -12.799 14.534 1.00 58.06 81 ILE A CA 1
ATOM 645 C C . ILE A 1 81 ? -2.830 -14.254 14.551 1.00 58.06 81 ILE A C 1
ATOM 647 O O . ILE A 1 81 ? -3.143 -14.747 15.657 1.00 58.06 81 ILE A O 1
#

pLDDT: mean 94.29, std 5.07, range [58.06, 98.19]

Secondary structure (DSSP, 8-state):
-EE-S-PEEEEEEEEE-TTS-EEEEEEEE--EEES----S-TTT-S------HHHHHH-TTS-HHHHHHHHHHHHHHHHH-

InterPro domains:
  IPR015797 NUDIX hydrolase-like domain superfamily [SSF55811] (6-63)